Protei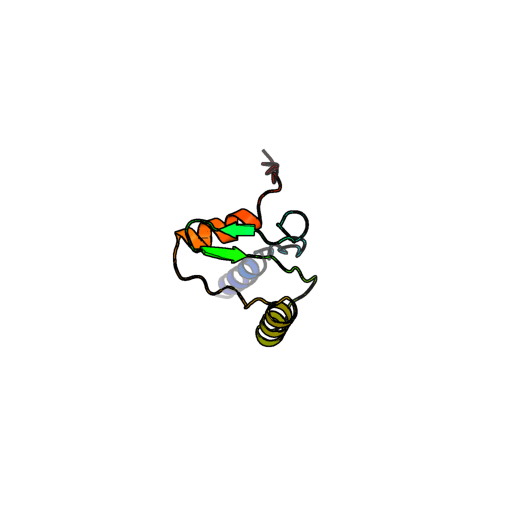n AF-A0A0C2CQR7-F1 (afdb_monomer)

Solvent-accessible surface area (backbone atoms only — not comparable to full-atom values): 6247 Å² total; per-residue (Å²): 143,61,68,70,61,57,54,60,62,54,61,70,69,69,62,77,75,74,78,76,73,82,64,91,60,85,38,44,49,70,52,82,44,75,39,82,90,80,72,51,69,45,63,53,85,79,72,91,64,93,76,55,70,70,58,50,35,52,51,26,44,74,73,76,51,62,63,88,78,79,85,45,71,70,54,46,53,56,60,54,54,40,56,57,75,46,86,73,74,73,77,72,81,123

Foldseek 3Di:
DCVVVVVVVVVVVPPPPPPPQQPLPPQAAQDWDDDPVVGGTDGDDDDNDDDDPVVVQVVQVVVVHGDDDDDDPVSVVVNVVRSPRDPPPPPPPD

Sequence (94 aa):
MVAAWMILTIASVLFPVKEVNAHVCAGGYMYWKANKYLGYEYRMICWTGLISVDVAQKQCQHEGGQLASIHSRYENDFVTSMFYEVDVTVKTFR

Secondary structure (DSSP, 8-state):
--HHHHHHHHHTS-S------S-TTSSS--S-EEETTTTEEE-----SS---HHHHHHHHHHTT-------SHHHHHHHHHTT--S--------

pLDDT: mean 75.87, std 19.82, range [36.06, 97.62]

Mean predicted aligned error: 13.31 Å

Radius of gyration: 20.18 Å; Cα contacts (8 Å, |Δi|>4): 56; chains: 1; bounding box: 39×45×53 Å

Structure (mmCIF, N/CA/C/O backbone):
data_AF-A0A0C2CQR7-F1
#
_entry.id   AF-A0A0C2CQR7-F1
#
loop_
_atom_site.group_PDB
_atom_site.id
_atom_site.type_symbol
_atom_site.label_atom_id
_atom_site.label_alt_id
_atom_site.label_comp_id
_atom_site.label_asym_id
_atom_site.label_entity_id
_atom_site.label_seq_id
_atom_site.pdbx_PDB_ins_code
_atom_site.Cartn_x
_atom_site.Cartn_y
_atom_site.Cartn_z
_atom_site.occupancy
_atom_site.B_iso_or_equiv
_atom_site.auth_seq_id
_atom_site.auth_comp_id
_atom_site.auth_asym_id
_atom_site.auth_atom_id
_atom_site.pdbx_PDB_model_num
ATOM 1 N N . MET A 1 1 ? -20.917 -36.050 -37.824 1.00 57.50 1 MET A N 1
ATOM 2 C CA . MET A 1 1 ? -20.600 -35.746 -36.406 1.00 57.50 1 MET A CA 1
ATOM 3 C C . MET A 1 1 ? -19.266 -34.990 -36.257 1.00 57.50 1 MET A C 1
ATOM 5 O O . MET A 1 1 ? -18.504 -35.282 -35.353 1.00 57.50 1 MET A O 1
ATOM 9 N N . VAL A 1 2 ? -18.973 -34.007 -37.120 1.00 55.94 2 VAL A N 1
ATOM 10 C CA . VAL A 1 2 ? -17.712 -33.218 -37.090 1.00 55.94 2 VAL A CA 1
ATOM 11 C C . VAL A 1 2 ? -17.965 -31.718 -36.884 1.00 55.94 2 VAL A C 1
ATOM 13 O O . VAL A 1 2 ? -17.120 -31.013 -36.349 1.00 55.94 2 VAL A O 1
ATOM 16 N N . ALA A 1 3 ? -19.168 -31.239 -37.220 1.00 56.38 3 ALA A N 1
ATOM 17 C CA . ALA A 1 3 ? -19.540 -29.830 -37.097 1.00 56.38 3 ALA A CA 1
A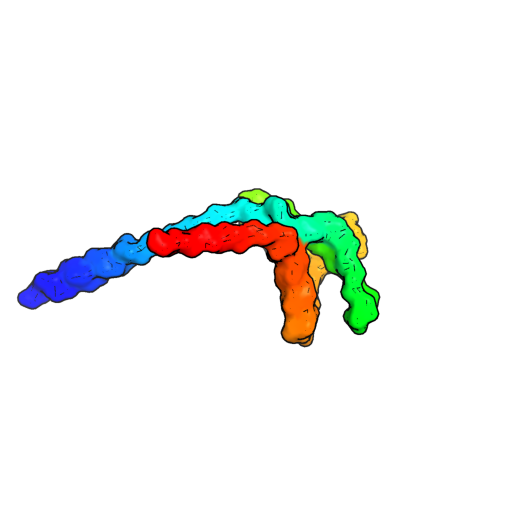TOM 18 C C . ALA A 1 3 ? -19.621 -29.337 -35.639 1.00 56.38 3 ALA A C 1
ATOM 20 O O . ALA A 1 3 ? -19.253 -28.204 -35.357 1.00 56.38 3 ALA A O 1
ATOM 21 N N . ALA A 1 4 ? -20.044 -30.191 -34.699 1.00 57.84 4 ALA A N 1
ATOM 22 C CA . ALA A 1 4 ? -20.185 -29.805 -33.292 1.00 57.84 4 ALA A CA 1
ATOM 23 C C . ALA A 1 4 ? -18.836 -29.515 -32.608 1.00 57.84 4 ALA A C 1
ATOM 25 O O . ALA A 1 4 ? -18.754 -28.637 -31.755 1.00 57.84 4 ALA A O 1
ATOM 26 N N . TRP A 1 5 ? -17.768 -30.212 -33.012 1.00 59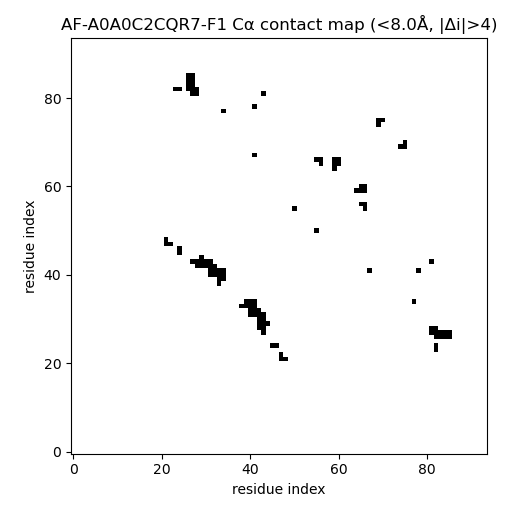.22 5 TRP A N 1
ATOM 27 C CA . TRP A 1 5 ? -16.430 -30.017 -32.446 1.00 59.22 5 TRP A CA 1
ATOM 28 C C . TRP A 1 5 ? -15.779 -28.714 -32.920 1.00 59.22 5 TRP A C 1
ATOM 30 O O . TRP A 1 5 ? -15.109 -28.054 -32.134 1.00 59.22 5 TRP A O 1
ATOM 40 N N . MET A 1 6 ? -16.041 -28.297 -34.162 1.00 56.06 6 MET A N 1
ATOM 41 C CA . MET A 1 6 ? -15.547 -27.018 -34.691 1.00 56.06 6 MET A CA 1
ATOM 42 C C . MET A 1 6 ? -16.202 -25.810 -34.009 1.00 56.06 6 MET A C 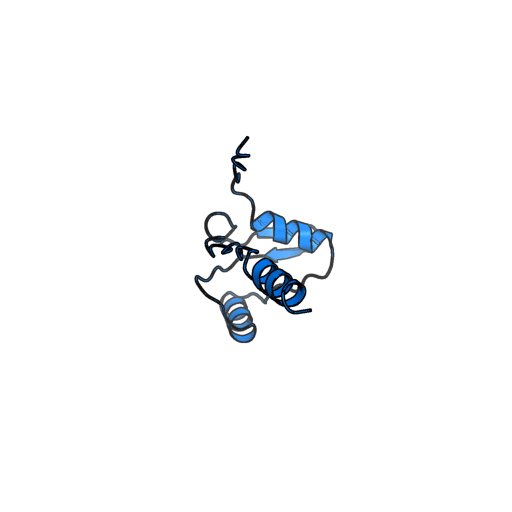1
ATOM 44 O O . MET A 1 6 ? -15.581 -24.766 -33.869 1.00 56.06 6 MET A O 1
ATOM 48 N N . ILE A 1 7 ? -17.449 -25.940 -33.553 1.00 59.06 7 ILE A N 1
ATOM 49 C CA . ILE A 1 7 ? -18.152 -24.849 -32.862 1.00 59.06 7 ILE A CA 1
ATOM 50 C C . ILE A 1 7 ? -17.574 -24.637 -31.452 1.00 59.06 7 ILE A C 1
ATOM 52 O O . ILE A 1 7 ? -17.422 -23.497 -31.013 1.00 59.06 7 ILE A O 1
ATOM 56 N N . LEU A 1 8 ? -17.189 -25.715 -30.760 1.00 56.03 8 LEU A N 1
ATOM 57 C CA . LEU A 1 8 ? -16.617 -25.636 -29.411 1.00 56.03 8 LEU A CA 1
ATOM 58 C C . LEU A 1 8 ? -15.200 -25.046 -29.391 1.00 56.03 8 LEU A C 1
ATOM 60 O O . LEU A 1 8 ? -14.835 -24.389 -28.418 1.00 56.03 8 LEU A O 1
ATOM 64 N N . THR A 1 9 ? -14.412 -25.229 -30.453 1.00 58.09 9 THR A N 1
ATOM 65 C CA . THR A 1 9 ? -13.057 -24.659 -30.540 1.00 58.09 9 THR A CA 1
ATOM 66 C C . THR A 1 9 ? -13.044 -23.177 -30.903 1.00 58.09 9 THR A C 1
ATOM 68 O O . THR A 1 9 ? -12.095 -22.486 -30.556 1.00 58.09 9 THR A O 1
ATOM 71 N N . ILE A 1 10 ? -14.080 -22.660 -31.570 1.00 59.19 10 ILE A N 1
ATOM 72 C CA . ILE A 1 10 ? -14.153 -21.239 -31.949 1.00 59.19 10 ILE A CA 1
ATOM 73 C C . ILE A 1 10 ? -14.626 -20.379 -30.767 1.00 59.19 10 ILE A C 1
ATOM 75 O O . ILE A 1 10 ? -14.140 -19.265 -30.575 1.00 59.19 10 ILE A O 1
ATOM 79 N N . ALA A 1 11 ? -15.531 -20.900 -29.933 1.00 56.78 11 ALA A N 1
ATOM 80 C CA . ALA A 1 11 ? -16.064 -20.164 -28.786 1.00 56.78 11 ALA A CA 1
ATOM 81 C C . ALA A 1 11 ? -15.021 -19.902 -27.680 1.00 56.78 11 ALA A C 1
ATOM 83 O O . ALA A 1 11 ? -15.136 -18.916 -26.957 1.00 56.78 11 ALA A O 1
ATOM 84 N N . SER A 1 12 ? -13.986 -20.739 -27.552 1.00 58.84 12 SER A N 1
ATOM 85 C CA . SER A 1 12 ? -12.937 -20.573 -26.534 1.00 58.84 12 SER A CA 1
ATOM 86 C C . SER A 1 12 ? -11.931 -19.460 -26.849 1.00 58.84 12 SER A C 1
ATOM 88 O O . SER A 1 12 ? -11.272 -18.971 -25.934 1.00 58.84 12 SER A O 1
ATOM 90 N N . VAL A 1 13 ? -11.830 -19.021 -28.109 1.00 57.78 13 VAL A N 1
ATOM 91 C CA . VAL A 1 13 ? -10.870 -17.987 -28.551 1.00 57.78 13 VAL A CA 1
ATOM 92 C C . VAL A 1 13 ? -11.471 -16.572 -28.491 1.00 57.78 13 VAL A C 1
ATOM 94 O O . VAL A 1 13 ? -10.754 -15.582 -28.592 1.00 57.78 13 VAL A O 1
ATOM 97 N N . LEU A 1 14 ? -12.788 -16.453 -28.290 1.00 55.38 14 LEU A N 1
ATOM 98 C CA . LEU A 1 14 ? -13.518 -15.177 -28.304 1.00 55.38 14 LEU A CA 1
ATOM 99 C C . LEU A 1 14 ? -13.679 -14.516 -26.933 1.00 55.38 14 LEU A C 1
ATOM 101 O O . LEU A 1 14 ? -14.393 -13.522 -26.827 1.00 55.38 14 LEU A O 1
ATOM 105 N N . PHE A 1 15 ? -13.013 -15.010 -25.892 1.00 56.50 15 PHE A N 1
ATOM 106 C CA . PHE A 1 15 ? -12.839 -14.217 -24.682 1.00 56.50 15 PHE A CA 1
ATOM 107 C C . PHE A 1 15 ? -11.633 -13.308 -24.912 1.00 56.50 15 PHE A C 1
ATOM 109 O O . PHE A 1 15 ? -10.504 -13.787 -24.785 1.00 56.50 15 PHE A O 1
ATOM 116 N N . PRO A 1 16 ? -11.812 -12.020 -25.277 1.00 56.72 16 PRO A N 1
ATOM 117 C CA . PRO A 1 16 ? -10.707 -11.089 -25.191 1.00 56.72 16 PRO A CA 1
ATOM 118 C C . PRO A 1 16 ? -10.248 -11.122 -23.737 1.00 56.72 16 PRO A C 1
ATOM 120 O O . PRO A 1 16 ? -10.985 -10.728 -22.830 1.00 56.72 16 PRO A O 1
ATOM 123 N N . VAL A 1 17 ? -9.046 -11.647 -23.503 1.00 55.88 17 VAL A N 1
ATOM 124 C CA . VAL A 1 17 ? -8.355 -11.421 -22.241 1.00 55.88 17 VAL A CA 1
ATOM 125 C C . VAL A 1 17 ? -8.224 -9.912 -22.168 1.00 55.88 17 VAL A C 1
ATOM 127 O O . VAL A 1 17 ? -7.489 -9.306 -22.945 1.00 55.88 17 VAL A O 1
ATOM 130 N N . LYS A 1 18 ? -9.033 -9.288 -21.312 1.00 50.00 18 LYS A N 1
ATOM 131 C CA . LYS A 1 18 ? -8.912 -7.867 -21.034 1.00 50.00 18 LYS A CA 1
ATOM 132 C C . LYS A 1 18 ? -7.498 -7.697 -20.499 1.00 50.00 18 LYS A C 1
ATOM 134 O O . LYS A 1 18 ? -7.210 -8.170 -19.401 1.00 50.00 18 LYS A O 1
ATOM 139 N N . GLU A 1 19 ? -6.615 -7.095 -21.290 1.00 47.97 19 GLU A N 1
ATOM 140 C CA . GLU A 1 19 ? -5.325 -6.652 -20.788 1.00 47.97 19 GLU A CA 1
ATOM 141 C C . GLU A 1 19 ? -5.634 -5.726 -19.614 1.00 47.97 19 GLU A C 1
ATOM 143 O O . GLU A 1 19 ? -6.168 -4.624 -19.778 1.00 47.97 19 GLU A O 1
ATOM 148 N N . VAL A 1 20 ? -5.377 -6.205 -18.397 1.00 47.50 20 VAL A N 1
ATOM 149 C CA . VAL A 1 20 ? -5.281 -5.330 -17.237 1.00 47.50 20 VAL A CA 1
ATOM 150 C C . VAL A 1 20 ? -3.995 -4.567 -17.475 1.00 47.50 20 VAL A C 1
ATOM 152 O O . VAL A 1 20 ? -2.915 -5.013 -17.102 1.00 47.50 20 VAL A O 1
ATOM 155 N N . ASN A 1 21 ? -4.116 -3.470 -18.219 1.00 47.75 21 ASN A N 1
ATOM 156 C CA . ASN A 1 21 ? -3.010 -2.587 -18.504 1.00 47.75 21 ASN A CA 1
ATOM 157 C C . ASN A 1 21 ? -2.441 -2.167 -17.144 1.00 47.75 21 ASN A C 1
ATOM 159 O O . ASN A 1 21 ? -3.126 -1.509 -16.354 1.00 47.75 21 ASN A O 1
ATOM 163 N N . ALA A 1 22 ? -1.245 -2.663 -16.830 1.00 49.88 22 ALA A N 1
ATOM 164 C CA . ALA A 1 22 ? -0.586 -2.522 -15.542 1.00 49.88 22 ALA A CA 1
ATOM 165 C C . ALA A 1 22 ? -0.088 -1.081 -15.390 1.00 49.88 22 ALA A C 1
ATOM 167 O O . ALA A 1 22 ? 1.095 -0.783 -15.491 1.00 49.88 22 ALA A O 1
ATOM 168 N N . HIS A 1 23 ? -1.029 -0.166 -15.193 1.00 51.84 23 HIS A N 1
ATOM 169 C CA . HIS A 1 23 ? -0.768 1.230 -14.878 1.00 51.84 23 HIS A CA 1
ATOM 170 C C . HIS A 1 23 ? -1.580 1.667 -13.650 1.00 51.84 23 HIS A C 1
ATOM 172 O O . HIS A 1 23 ? -1.983 2.822 -13.514 1.00 51.84 23 HIS A O 1
ATOM 178 N N . VAL A 1 24 ? -1.811 0.742 -12.713 1.00 60.00 24 VAL A N 1
ATOM 179 C CA . VAL A 1 24 ? -2.471 1.013 -11.423 1.00 60.00 24 VAL A CA 1
ATOM 180 C C . VAL A 1 24 ? -1.429 1.467 -10.392 1.00 60.00 24 VAL A C 1
ATOM 182 O O . VAL A 1 24 ? -1.294 0.917 -9.309 1.00 60.00 24 VAL A O 1
ATOM 185 N N . CYS A 1 25 ? -0.643 2.472 -10.769 1.00 62.31 25 CYS A N 1
ATOM 186 C CA . CYS A 1 25 ? 0.264 3.191 -9.869 1.00 62.31 25 CYS A CA 1
ATOM 187 C C . CYS A 1 25 ? 0.041 4.706 -9.920 1.00 62.31 25 CYS A C 1
ATOM 189 O O . CYS A 1 25 ? 0.636 5.438 -9.139 1.00 62.31 25 CYS A O 1
ATOM 191 N N . ALA A 1 26 ? -0.827 5.185 -10.817 1.00 57.72 26 ALA A N 1
ATOM 192 C CA . ALA A 1 26 ? -1.048 6.611 -11.040 1.00 57.72 26 ALA A CA 1
ATOM 193 C C . ALA A 1 26 ?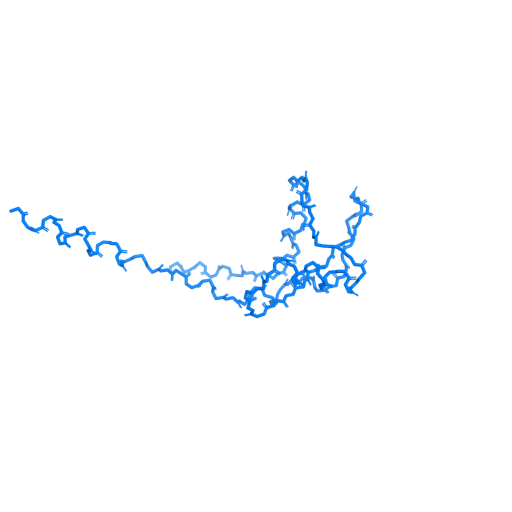 -1.978 7.275 -10.003 1.00 57.72 26 ALA A C 1
ATOM 195 O O . ALA A 1 26 ? -2.265 8.459 -10.136 1.00 57.72 26 ALA A O 1
ATOM 196 N N . GLY A 1 27 ? -2.455 6.537 -8.992 1.00 58.31 27 GLY A N 1
ATOM 197 C CA . GLY A 1 27 ? -3.468 7.038 -8.057 1.00 58.31 27 GLY A CA 1
ATOM 198 C C . GLY A 1 27 ? -3.381 6.568 -6.609 1.00 58.31 27 GLY A C 1
ATOM 199 O O . GLY A 1 27 ? -4.293 6.846 -5.837 1.00 58.31 27 GLY A O 1
ATOM 200 N N . GLY A 1 28 ? -2.325 5.837 -6.245 1.00 64.25 28 GLY A N 1
ATOM 201 C CA . GLY A 1 28 ? -2.171 5.295 -4.896 1.00 64.25 28 GLY A CA 1
ATOM 202 C C . GLY A 1 28 ? -1.338 6.183 -3.970 1.00 64.25 28 GLY A C 1
ATOM 203 O O . GLY A 1 28 ? -0.485 6.951 -4.418 1.00 64.25 28 GLY A O 1
ATOM 204 N N . TYR A 1 29 ? -1.532 6.035 -2.659 1.00 68.56 29 TYR A N 1
ATOM 205 C CA . TYR A 1 29 ? -0.704 6.706 -1.651 1.00 68.56 29 TYR A CA 1
ATOM 206 C C . TYR A 1 29 ? 0.699 6.094 -1.567 1.00 68.56 29 TYR A C 1
ATOM 208 O O . TYR A 1 29 ? 0.905 5.054 -0.942 1.00 68.56 29 TYR A O 1
ATOM 216 N N . MET A 1 30 ? 1.686 6.785 -2.142 1.00 78.44 30 MET A N 1
ATOM 217 C CA . MET A 1 30 ? 3.109 6.411 -2.072 1.00 78.44 30 MET A CA 1
ATOM 218 C C . MET A 1 30 ? 3.803 6.818 -0.757 1.00 78.44 30 MET A C 1
ATOM 220 O O . MET A 1 30 ? 4.979 6.503 -0.557 1.00 78.44 30 MET A O 1
ATOM 224 N N . TYR A 1 31 ? 3.096 7.514 0.135 1.00 87.00 31 TYR A N 1
ATOM 225 C CA . TYR A 1 31 ? 3.581 7.944 1.449 1.00 87.00 31 TYR A CA 1
ATOM 226 C C . TYR A 1 31 ? 2.995 7.077 2.567 1.00 87.00 31 TYR A C 1
ATOM 228 O O . TYR A 1 31 ? 1.983 6.404 2.371 1.00 87.00 31 TYR A O 1
ATOM 236 N N . TRP A 1 32 ? 3.623 7.118 3.743 1.00 91.88 32 TRP A N 1
ATOM 237 C CA . TRP A 1 32 ? 3.108 6.457 4.939 1.00 91.88 32 TRP A CA 1
ATOM 238 C C . TRP A 1 32 ? 1.737 7.023 5.329 1.00 91.88 32 TRP A C 1
ATOM 240 O O . TRP A 1 32 ? 1.570 8.232 5.502 1.00 91.88 32 TRP A O 1
ATOM 250 N N . LYS A 1 33 ? 0.748 6.137 5.457 1.00 92.69 33 LYS A N 1
ATOM 251 C CA . LYS A 1 33 ? -0.617 6.435 5.890 1.00 92.69 33 LYS A CA 1
ATOM 252 C C . LYS A 1 33 ? -0.910 5.639 7.155 1.00 92.69 33 LYS A C 1
ATOM 254 O O . LYS A 1 33 ? -0.991 4.410 7.128 1.00 92.69 33 LYS A O 1
ATOM 259 N N . ALA A 1 34 ? -1.077 6.347 8.266 1.00 94.44 34 ALA A N 1
ATOM 260 C CA . ALA A 1 34 ? -1.393 5.738 9.549 1.00 94.44 34 ALA A CA 1
ATOM 261 C C . ALA A 1 34 ? -2.844 5.245 9.602 1.00 94.44 34 ALA A C 1
ATOM 263 O O . ALA A 1 34 ? -3.780 5.991 9.300 1.00 94.44 34 ALA A O 1
ATOM 264 N N . ASN A 1 35 ? -3.045 4.014 10.072 1.00 94.75 35 ASN A N 1
ATOM 265 C CA . ASN A 1 35 ? -4.350 3.533 10.503 1.00 94.75 35 ASN A CA 1
ATOM 266 C C . ASN A 1 35 ? -4.447 3.647 12.030 1.00 94.75 35 ASN A C 1
ATOM 268 O O . ASN A 1 35 ? -3.947 2.799 12.767 1.00 94.75 35 ASN A O 1
ATOM 272 N N . LYS A 1 36 ? -5.126 4.692 12.517 1.00 94.56 36 LYS A N 1
ATOM 273 C CA . LYS A 1 36 ? -5.264 4.961 13.961 1.00 94.56 36 LYS A CA 1
ATOM 274 C C . LYS A 1 36 ? -5.969 3.846 14.737 1.00 94.56 36 LYS A C 1
ATOM 276 O O . LYS A 1 36 ? -5.724 3.711 15.928 1.00 94.56 36 LYS A O 1
ATOM 281 N N . TYR A 1 37 ? -6.853 3.086 14.087 1.00 94.12 37 TYR A N 1
ATOM 282 C CA . TYR A 1 37 ? -7.594 2.008 14.743 1.00 94.12 37 TYR A CA 1
ATOM 283 C C . TYR A 1 37 ? -6.715 0.780 14.985 1.00 94.12 37 TYR A C 1
ATOM 285 O O . TYR A 1 37 ? -6.818 0.140 16.025 1.00 94.12 37 TYR A O 1
ATOM 293 N N . LEU A 1 38 ? -5.838 0.471 14.029 1.00 93.44 38 LEU A N 1
ATOM 294 C CA . LEU A 1 38 ? -4.981 -0.711 14.087 1.00 93.44 38 LEU A CA 1
ATOM 295 C C . LEU A 1 38 ? -3.609 -0.425 14.722 1.00 93.44 38 LEU A C 1
ATOM 297 O O . LEU A 1 38 ? -2.940 -1.347 15.175 1.00 93.44 38 LEU A O 1
ATOM 301 N N . GLY A 1 39 ? -3.206 0.847 14.793 1.00 95.19 39 GLY A N 1
ATOM 302 C CA . GLY A 1 39 ? -1.983 1.280 15.473 1.00 95.19 39 GLY A CA 1
ATOM 303 C C . GLY A 1 39 ? -0.703 1.137 14.647 1.00 95.19 39 GLY A C 1
ATOM 304 O O . GLY A 1 39 ? 0.385 1.250 15.203 1.00 95.19 39 GLY A O 1
ATOM 305 N N . TYR A 1 40 ? -0.813 0.911 13.337 1.00 93.12 40 TYR A N 1
ATOM 306 C CA . TYR A 1 40 ? 0.323 0.830 12.416 1.00 93.12 40 TYR A CA 1
ATOM 307 C C . TYR A 1 40 ? 0.089 1.643 11.139 1.00 93.12 40 TYR A C 1
ATOM 309 O O . TYR A 1 40 ? -1.023 2.101 10.849 1.00 93.12 40 TYR A O 1
ATOM 317 N N . GLU A 1 41 ? 1.162 1.837 10.378 1.00 94.62 41 GLU A N 1
ATOM 318 C CA . GLU A 1 41 ? 1.175 2.619 9.147 1.00 94.62 41 GLU A CA 1
ATOM 319 C C . GLU A 1 41 ? 1.390 1.730 7.926 1.00 94.62 41 GLU A C 1
ATOM 321 O O . GLU A 1 41 ? 2.078 0.712 7.985 1.00 94.62 41 GLU A O 1
ATOM 326 N N . TYR A 1 42 ? 0.817 2.148 6.802 1.00 93.62 42 TYR A N 1
ATOM 327 C CA . TYR A 1 42 ? 0.956 1.469 5.524 1.00 93.62 42 TYR A CA 1
ATOM 328 C C . TYR A 1 42 ? 1.547 2.393 4.486 1.00 93.62 42 TYR A C 1
ATOM 330 O O . TYR A 1 42 ? 1.269 3.591 4.466 1.00 93.62 42 TYR A O 1
ATOM 338 N N . ARG A 1 43 ? 2.297 1.809 3.563 1.00 91.12 43 ARG A N 1
ATOM 339 C CA . ARG A 1 43 ? 2.807 2.493 2.386 1.00 91.12 43 ARG A CA 1
ATOM 340 C C . ARG A 1 43 ? 2.680 1.571 1.189 1.00 91.12 43 ARG A C 1
ATOM 342 O O . ARG A 1 43 ? 2.990 0.385 1.277 1.00 91.12 43 ARG A O 1
ATOM 349 N N . MET A 1 44 ? 2.252 2.130 0.067 1.00 88.81 44 MET A N 1
ATOM 350 C CA . MET A 1 44 ? 2.206 1.413 -1.195 1.00 88.81 44 MET A CA 1
ATOM 351 C C . MET A 1 44 ? 3.525 1.603 -1.946 1.00 88.81 44 MET A C 1
ATOM 353 O O . MET A 1 44 ? 3.981 2.731 -2.139 1.00 88.81 44 MET A O 1
ATOM 357 N N . ILE A 1 45 ? 4.126 0.501 -2.388 1.00 87.19 45 ILE A N 1
ATOM 358 C CA . ILE A 1 45 ? 5.263 0.510 -3.311 1.00 87.19 45 ILE A CA 1
ATOM 359 C C . ILE A 1 45 ? 4.772 -0.061 -4.632 1.00 87.19 45 ILE A C 1
ATOM 361 O O . ILE A 1 45 ? 4.082 -1.078 -4.660 1.00 87.19 45 ILE A O 1
ATOM 365 N N . CYS A 1 46 ? 5.108 0.624 -5.717 1.00 84.12 46 CYS A N 1
ATOM 366 C CA . CYS A 1 46 ? 4.623 0.293 -7.042 1.00 84.12 46 CYS A CA 1
ATOM 367 C C . CYS A 1 46 ? 5.777 -0.105 -7.958 1.00 84.12 46 CYS A C 1
ATOM 369 O O . CYS A 1 46 ? 6.818 0.551 -7.972 1.00 84.12 46 CYS A O 1
ATOM 371 N N . TRP A 1 47 ? 5.563 -1.159 -8.743 1.00 83.62 47 TRP A N 1
ATOM 372 C CA . TRP A 1 47 ? 6.512 -1.671 -9.727 1.00 83.62 47 TRP A CA 1
ATOM 373 C C . TRP A 1 47 ? 5.851 -1.727 -11.102 1.00 83.62 47 TRP A C 1
ATOM 375 O O . TRP A 1 47 ? 4.645 -1.927 -11.216 1.00 83.62 47 TRP A O 1
ATOM 385 N N . THR A 1 48 ? 6.645 -1.571 -12.157 1.00 79.00 48 THR A N 1
ATOM 386 C CA . THR A 1 48 ? 6.179 -1.665 -13.550 1.00 79.00 48 THR A CA 1
ATOM 387 C C . THR A 1 48 ? 6.055 -3.108 -14.050 1.00 79.00 48 THR A C 1
ATOM 389 O O . THR A 1 48 ? 5.572 -3.331 -15.156 1.00 79.00 48 THR A O 1
ATOM 392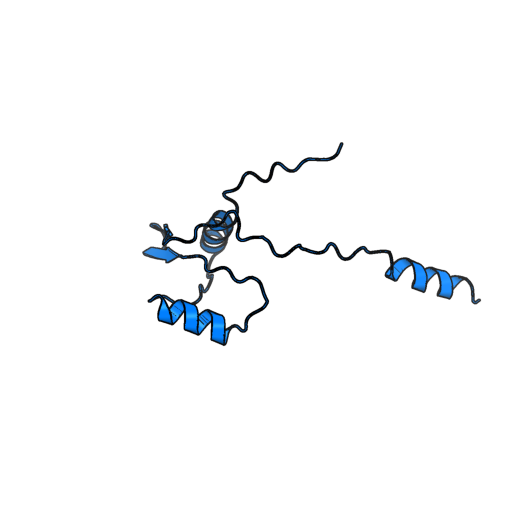 N N . GLY A 1 49 ? 6.473 -4.098 -13.255 1.00 81.38 49 GLY A N 1
ATOM 393 C CA . GLY A 1 49 ? 6.459 -5.510 -13.624 1.00 81.38 49 GLY A CA 1
ATOM 394 C C . GLY A 1 49 ? 6.213 -6.435 -12.436 1.00 81.38 49 GLY A C 1
ATOM 395 O O . GLY A 1 49 ? 6.148 -6.000 -11.286 1.00 81.38 49 GLY A O 1
ATOM 396 N N . LEU A 1 50 ? 6.077 -7.727 -12.735 1.00 84.75 50 LEU A N 1
ATOM 397 C CA . LEU A 1 50 ? 5.932 -8.767 -11.721 1.00 84.75 50 LEU A CA 1
ATOM 398 C C . LEU A 1 50 ? 7.241 -8.927 -10.945 1.00 84.75 50 LEU A C 1
ATOM 400 O O . LEU A 1 50 ? 8.314 -9.058 -11.534 1.00 84.75 50 LEU A O 1
ATOM 404 N N . ILE A 1 51 ? 7.133 -8.960 -9.622 1.00 90.69 51 ILE A N 1
ATOM 405 C CA . ILE A 1 51 ? 8.250 -9.210 -8.712 1.00 90.69 51 ILE A CA 1
ATOM 406 C C . ILE A 1 51 ? 7.928 -10.402 -7.808 1.00 90.69 51 ILE A C 1
ATOM 408 O O . ILE A 1 51 ? 6.760 -10.729 -7.593 1.00 90.69 51 ILE A O 1
ATOM 412 N N . SER A 1 52 ? 8.954 -11.064 -7.272 1.00 95.69 52 SER A N 1
ATOM 413 C CA . SER A 1 52 ? 8.747 -12.136 -6.296 1.00 95.69 52 SER A CA 1
ATOM 414 C C . SER A 1 52 ? 8.392 -11.579 -4.916 1.00 95.69 52 SER A C 1
ATOM 416 O O . SER A 1 52 ? 8.740 -10.447 -4.569 1.00 95.69 52 SER A O 1
ATOM 418 N N . VAL A 1 53 ? 7.744 -12.410 -4.098 1.00 93.88 53 VAL A N 1
ATOM 419 C CA . VAL A 1 53 ? 7.392 -12.068 -2.711 1.00 93.88 53 VAL A CA 1
ATOM 420 C C . VAL A 1 53 ? 8.643 -11.750 -1.888 1.00 93.88 53 VAL A C 1
ATOM 422 O O . VAL A 1 53 ? 8.633 -10.798 -1.114 1.00 93.88 53 VAL A O 1
ATOM 425 N N . ASP A 1 54 ? 9.748 -12.470 -2.103 1.00 97.19 54 ASP A N 1
ATOM 426 C CA . ASP A 1 54 ? 11.017 -12.203 -1.416 1.00 97.19 54 ASP A CA 1
ATOM 427 C C . ASP A 1 54 ? 11.579 -10.817 -1.744 1.00 97.19 54 ASP A C 1
ATOM 429 O O . ASP A 1 54 ? 12.107 -10.132 -0.868 1.00 97.19 54 ASP A O 1
ATOM 433 N N . VAL A 1 55 ? 11.469 -10.391 -3.007 1.00 96.56 55 VAL A N 1
ATOM 434 C CA . VAL A 1 55 ? 11.892 -9.051 -3.434 1.00 96.56 55 VAL A CA 1
ATOM 435 C C . VAL A 1 55 ? 10.986 -7.992 -2.810 1.00 96.56 55 VAL A C 1
ATOM 437 O O . VAL A 1 55 ? 11.496 -7.007 -2.277 1.00 96.56 55 VAL A O 1
ATOM 440 N N . ALA A 1 56 ? 9.670 -8.216 -2.798 1.00 95.44 56 ALA A N 1
ATOM 441 C CA . ALA A 1 56 ? 8.714 -7.314 -2.159 1.00 95.44 56 ALA A CA 1
ATOM 442 C C . ALA A 1 56 ? 9.006 -7.156 -0.657 1.00 95.44 56 ALA A C 1
ATOM 444 O O . ALA A 1 56 ? 9.117 -6.038 -0.157 1.00 95.44 56 ALA A O 1
ATOM 445 N N . GLN A 1 57 ? 9.216 -8.271 0.048 1.00 97.12 57 GLN A N 1
ATOM 446 C CA . GLN A 1 57 ? 9.539 -8.286 1.473 1.00 97.12 57 GLN A CA 1
ATOM 447 C C . GLN A 1 57 ? 10.853 -7.556 1.764 1.00 97.12 57 GLN A C 1
ATOM 449 O O . GLN A 1 57 ? 10.899 -6.731 2.676 1.00 97.12 57 GLN A O 1
ATOM 454 N N . LYS A 1 58 ? 11.911 -7.819 0.986 1.00 97.62 58 LYS A N 1
ATOM 455 C CA . LYS A 1 58 ? 13.199 -7.123 1.135 1.00 97.62 58 LYS A CA 1
ATOM 456 C C . LYS A 1 58 ? 13.060 -5.622 0.922 1.00 97.62 58 LYS A C 1
ATOM 458 O O . LYS A 1 58 ? 13.666 -4.858 1.666 1.00 97.62 58 LYS A O 1
ATOM 463 N N . GLN A 1 59 ? 12.249 -5.200 -0.048 1.00 95.69 59 GLN A N 1
ATOM 464 C CA . GLN A 1 59 ? 11.990 -3.781 -0.260 1.00 95.69 59 GLN A CA 1
ATOM 465 C C . GLN A 1 59 ? 11.25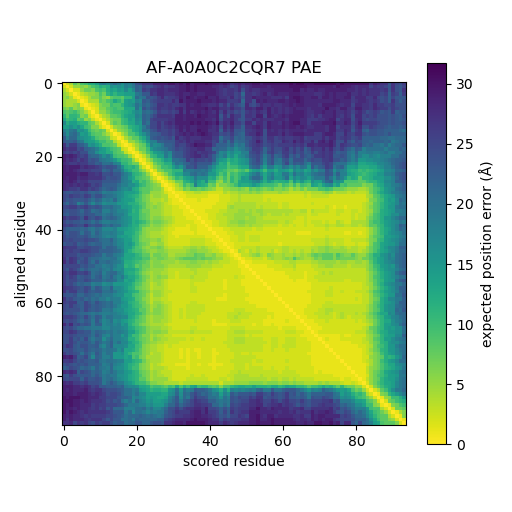9 -3.167 0.938 1.00 95.69 59 GLN A C 1
ATOM 467 O O . GLN A 1 59 ? 11.688 -2.133 1.438 1.00 95.69 59 GLN A O 1
ATOM 472 N N . CYS A 1 60 ? 10.200 -3.801 1.447 1.00 95.38 60 CYS A N 1
ATOM 473 C CA . CYS A 1 60 ? 9.495 -3.300 2.629 1.00 95.38 60 CYS A CA 1
ATOM 474 C C . CYS A 1 60 ? 10.419 -3.208 3.853 1.00 95.38 60 CYS A C 1
ATOM 476 O O . CYS A 1 60 ? 10.369 -2.215 4.572 1.00 95.38 60 CYS A O 1
ATOM 478 N N . GLN A 1 61 ? 11.300 -4.193 4.051 1.00 97.19 61 GLN A N 1
ATOM 479 C CA . GLN A 1 61 ? 12.303 -4.185 5.122 1.00 97.19 61 GLN A CA 1
ATOM 480 C C . GLN A 1 61 ? 13.332 -3.066 4.958 1.00 97.19 61 GLN A C 1
ATOM 482 O O . GLN A 1 61 ? 13.691 -2.422 5.941 1.00 97.19 61 GLN A O 1
ATOM 487 N N . HIS A 1 62 ? 13.788 -2.809 3.729 1.00 96.44 62 HIS A N 1
ATOM 488 C CA . HIS A 1 62 ? 14.704 -1.708 3.430 1.00 96.44 62 HIS A CA 1
ATOM 489 C C . HIS A 1 62 ? 14.107 -0.341 3.800 1.00 96.44 62 HIS A C 1
ATOM 491 O O . HIS A 1 62 ? 14.820 0.542 4.264 1.00 96.44 62 HIS A O 1
ATOM 497 N N . GLU A 1 63 ? 12.791 -0.196 3.659 1.00 93.69 63 GLU A N 1
ATOM 498 C CA . GLU A 1 63 ? 12.028 1.014 3.989 1.00 93.69 63 GLU A CA 1
ATOM 499 C C . GLU A 1 63 ? 11.664 1.113 5.484 1.00 93.69 63 GLU A C 1
ATOM 501 O O . GLU A 1 63 ? 10.959 2.035 5.889 1.00 93.69 63 GLU A O 1
ATOM 506 N N . GLY A 1 64 ? 12.113 0.166 6.317 1.00 94.94 64 GLY A N 1
ATOM 507 C CA . GLY A 1 64 ? 11.813 0.124 7.752 1.00 94.94 64 GLY A CA 1
ATOM 508 C C . GLY A 1 64 ? 10.458 -0.499 8.110 1.00 94.94 64 GLY A C 1
ATOM 509 O O . GLY A 1 64 ? 10.021 -0.384 9.253 1.00 94.94 64 GLY A O 1
ATOM 510 N N . GLY A 1 65 ? 9.795 -1.166 7.160 1.00 94.81 65 GLY A N 1
ATOM 511 C CA . GLY A 1 65 ? 8.515 -1.852 7.343 1.00 94.81 65 GLY A CA 1
ATOM 512 C C . GLY A 1 65 ? 8.574 -3.360 7.075 1.00 94.81 65 GLY A C 1
ATOM 513 O O . GLY A 1 65 ? 9.633 -3.985 7.037 1.00 94.81 65 GLY A O 1
ATOM 514 N N . GLN A 1 66 ? 7.405 -3.967 6.877 1.00 96.94 66 GLN A N 1
ATOM 515 C CA . GLN A 1 66 ? 7.248 -5.360 6.446 1.00 96.94 66 GLN A CA 1
ATOM 516 C C . GLN A 1 66 ? 6.160 -5.443 5.376 1.00 96.94 66 GLN A C 1
ATOM 518 O O . GLN A 1 66 ? 5.338 -4.532 5.262 1.00 96.94 66 GLN A O 1
ATOM 523 N N . LEU A 1 67 ? 6.155 -6.517 4.582 1.00 96.06 67 LEU A N 1
ATOM 524 C CA . LEU A 1 67 ? 5.060 -6.756 3.651 1.00 96.06 67 LEU A CA 1
ATOM 525 C C . LEU A 1 67 ? 3.753 -6.895 4.441 1.00 96.06 67 LEU A C 1
ATOM 527 O O . LEU A 1 67 ? 3.699 -7.611 5.442 1.00 96.06 67 LEU A O 1
ATOM 531 N N . ALA A 1 68 ? 2.714 -6.181 4.009 1.00 94.31 68 ALA A N 1
ATOM 532 C CA . ALA A 1 68 ? 1.443 -6.149 4.720 1.00 94.31 68 ALA A CA 1
ATOM 533 C C . ALA A 1 68 ? 0.825 -7.554 4.803 1.00 94.31 68 ALA A C 1
ATOM 535 O O . ALA A 1 68 ? 0.639 -8.222 3.786 1.00 94.31 68 ALA A O 1
ATOM 536 N N . SER A 1 69 ? 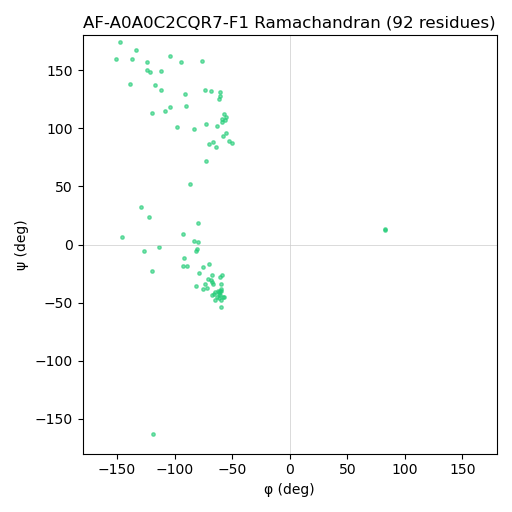0.474 -7.973 6.018 1.00 94.06 69 SER A N 1
ATOM 537 C CA . SER A 1 69 ? -0.316 -9.176 6.270 1.00 94.06 69 SER A CA 1
ATOM 538 C C . SER A 1 69 ? -1.699 -8.742 6.721 1.00 94.06 69 SER A C 1
ATOM 540 O O . SER A 1 69 ? -1.825 -8.119 7.770 1.00 94.06 69 SER A O 1
ATOM 542 N N . ILE A 1 70 ? -2.714 -9.045 5.913 1.00 95.19 70 ILE A N 1
ATOM 543 C CA . ILE A 1 70 ? -4.089 -8.593 6.128 1.00 95.19 70 ILE A CA 1
ATOM 544 C C . ILE A 1 70 ? -4.837 -9.615 6.986 1.00 95.19 70 ILE A C 1
ATOM 546 O O . ILE A 1 70 ? -5.020 -10.761 6.576 1.00 95.19 70 ILE A O 1
ATOM 550 N N . HIS A 1 71 ? -5.309 -9.202 8.161 1.00 95.31 71 HIS A N 1
ATOM 551 C CA . HIS A 1 71 ? -5.926 -10.087 9.158 1.00 95.31 71 HIS A CA 1
ATOM 552 C C . HIS A 1 71 ? -7.414 -9.814 9.389 1.00 95.31 71 HIS A C 1
ATOM 554 O O . HIS A 1 71 ? -8.060 -10.499 10.182 1.00 95.31 71 HIS A O 1
ATOM 560 N N . SER A 1 72 ? -7.988 -8.808 8.727 1.00 96.31 72 SER A N 1
ATOM 561 C CA . SER A 1 72 ? -9.408 -8.489 8.866 1.00 96.31 72 SER A CA 1
ATOM 562 C C . SER A 1 72 ? -9.992 -7.866 7.604 1.00 96.31 72 SER A C 1
ATOM 564 O O . SER A 1 72 ? -9.282 -7.296 6.777 1.00 96.31 72 SER A O 1
ATOM 566 N N . ARG A 1 73 ? -11.324 -7.925 7.482 1.00 96.19 73 ARG A N 1
ATOM 567 C CA . ARG A 1 73 ? -12.047 -7.213 6.420 1.00 96.19 73 ARG A CA 1
ATOM 568 C C . ARG A 1 73 ? -11.837 -5.698 6.515 1.00 96.19 73 ARG A C 1
ATOM 570 O O . ARG A 1 73 ? -11.568 -5.074 5.502 1.00 96.19 73 ARG A O 1
ATOM 577 N N . TYR A 1 74 ? -11.902 -5.131 7.721 1.00 95.81 74 TYR A N 1
ATOM 578 C CA . TYR A 1 74 ? -11.678 -3.698 7.939 1.00 95.81 74 TYR A CA 1
ATOM 579 C C . TYR A 1 74 ? -10.296 -3.249 7.443 1.00 95.81 74 TYR A C 1
ATOM 581 O O . TYR A 1 74 ? -10.170 -2.233 6.763 1.00 95.81 74 TYR A O 1
ATOM 589 N N . GLU A 1 75 ? -9.261 -4.027 7.758 1.00 95.69 75 GLU A N 1
ATOM 590 C CA . GLU A 1 75 ? -7.902 -3.771 7.287 1.00 95.69 75 GLU A CA 1
ATOM 591 C C . GLU A 1 75 ? -7.808 -3.855 5.761 1.00 95.69 75 GLU A C 1
ATOM 593 O O . GLU A 1 75 ? -7.248 -2.959 5.129 1.00 95.69 75 GLU A O 1
ATOM 598 N N . ASN A 1 76 ? -8.410 -4.890 5.167 1.00 94.69 76 ASN A N 1
ATOM 599 C CA . ASN A 1 76 ? -8.475 -5.042 3.719 1.00 94.69 76 ASN A CA 1
ATOM 600 C C . ASN A 1 76 ? -9.139 -3.831 3.048 1.00 94.69 76 ASN A C 1
ATOM 602 O O . ASN A 1 76 ? -8.629 -3.327 2.051 1.00 94.69 76 ASN A O 1
ATOM 606 N N . ASP A 1 77 ? -10.255 -3.351 3.598 1.00 93.88 77 ASP A N 1
ATOM 607 C CA . ASP A 1 77 ? -10.999 -2.209 3.065 1.00 93.88 77 ASP A CA 1
ATOM 608 C C . ASP A 1 77 ? -10.172 -0.917 3.166 1.00 93.88 77 ASP A C 1
ATOM 610 O O . ASP A 1 77 ? -10.090 -0.154 2.200 1.00 93.88 77 ASP A O 1
ATOM 614 N N . PHE A 1 78 ? -9.482 -0.702 4.294 1.00 92.31 78 PHE A N 1
ATOM 615 C CA . PHE A 1 78 ? -8.554 0.417 4.468 1.00 92.31 78 PHE A CA 1
ATOM 616 C C . PHE A 1 78 ? -7.422 0.382 3.438 1.00 92.31 78 PHE A C 1
ATOM 618 O O . PHE A 1 78 ? -7.230 1.359 2.715 1.00 92.31 78 PHE A O 1
ATOM 625 N N . VAL A 1 79 ? -6.698 -0.736 3.334 1.00 90.94 79 VAL A N 1
ATOM 626 C CA . VAL A 1 79 ? -5.583 -0.889 2.390 1.00 90.94 79 VAL A CA 1
ATOM 627 C C . VAL A 1 79 ? -6.078 -0.740 0.951 1.00 90.94 79 VAL A C 1
ATOM 629 O O . VAL A 1 79 ? -5.462 -0.022 0.173 1.00 90.94 79 VAL A O 1
ATOM 632 N N . THR A 1 80 ? -7.239 -1.307 0.611 1.00 87.88 80 THR A N 1
ATOM 633 C CA . THR A 1 80 ? -7.857 -1.173 -0.720 1.00 87.88 80 THR A CA 1
ATOM 634 C C . THR A 1 80 ? -8.193 0.283 -1.045 1.00 87.88 80 THR A C 1
ATOM 636 O O . THR A 1 80 ? -7.909 0.744 -2.149 1.00 87.88 80 THR A O 1
ATOM 639 N N . SER A 1 81 ? -8.733 1.046 -0.089 1.00 86.38 81 SER A N 1
ATOM 640 C CA . SER A 1 81 ? -9.029 2.474 -0.285 1.00 86.38 81 SER A CA 1
ATOM 641 C C . SER A 1 81 ? -7.791 3.297 -0.657 1.00 86.38 81 SER A C 1
ATOM 643 O O . SER A 1 81 ? -7.908 4.302 -1.353 1.00 86.38 81 SER A O 1
ATOM 645 N N . MET A 1 82 ? -6.591 2.847 -0.267 1.00 84.25 82 MET A N 1
ATOM 646 C CA . MET A 1 82 ? -5.338 3.525 -0.606 1.00 84.25 82 MET A CA 1
ATOM 647 C C . MET A 1 82 ? -4.970 3.416 -2.089 1.00 84.25 82 MET A C 1
ATOM 649 O O . MET A 1 82 ? -4.131 4.196 -2.536 1.00 84.25 82 MET A O 1
ATOM 653 N N . PHE A 1 83 ? -5.570 2.483 -2.839 1.00 77.56 83 PHE A N 1
ATOM 654 C CA . PHE A 1 83 ? -5.323 2.286 -4.273 1.00 77.56 83 PHE A CA 1
ATOM 655 C C . PHE A 1 83 ? -6.245 3.124 -5.177 1.00 77.56 83 PHE A C 1
ATOM 657 O O . PHE A 1 83 ? -5.924 3.299 -6.351 1.00 77.56 83 PHE A O 1
ATOM 664 N N . TYR A 1 84 ? -7.379 3.624 -4.665 1.00 66.00 84 TYR A N 1
ATOM 665 C CA . TYR A 1 84 ? -8.493 4.133 -5.485 1.00 66.00 84 TYR A CA 1
ATOM 666 C C . TYR A 1 84 ? -8.885 5.596 -5.228 1.00 66.00 84 TYR A C 1
ATOM 668 O O . TYR A 1 84 ? -9.995 5.995 -5.561 1.00 66.00 84 TYR A O 1
ATOM 676 N N . GLU A 1 85 ? -7.995 6.4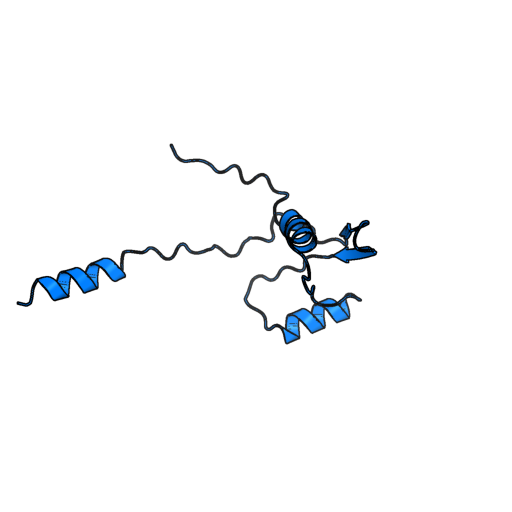41 -4.710 1.00 54.56 85 GLU A N 1
ATOM 677 C CA . GLU A 1 85 ? -8.295 7.881 -4.578 1.00 54.56 85 GLU A CA 1
ATOM 678 C C . GLU A 1 85 ? -8.132 8.685 -5.885 1.00 54.56 85 GLU A C 1
ATOM 680 O O . GLU A 1 85 ? -8.075 9.912 -5.879 1.00 54.56 85 GLU A O 1
ATOM 685 N N . VAL A 1 86 ? -8.124 8.006 -7.034 1.00 49.88 86 VAL A N 1
ATOM 686 C CA . VAL A 1 86 ? -8.362 8.644 -8.330 1.00 49.88 86 VAL A CA 1
ATOM 687 C C . VAL A 1 86 ? -9.769 8.283 -8.751 1.00 49.88 86 VAL A C 1
ATOM 689 O O . VAL A 1 86 ? -10.078 7.108 -8.935 1.00 49.88 86 VAL A O 1
ATOM 692 N N . ASP A 1 87 ? -10.595 9.317 -8.898 1.00 44.16 87 ASP A N 1
ATOM 693 C CA . ASP A 1 87 ? -11.881 9.299 -9.581 1.00 44.16 87 ASP A CA 1
ATOM 694 C C . ASP A 1 87 ? -11.688 8.649 -10.957 1.00 44.16 87 ASP A C 1
ATOM 696 O O . ASP A 1 87 ? -11.379 9.294 -11.966 1.00 44.16 87 ASP A O 1
ATOM 700 N N . VAL A 1 88 ? -11.802 7.320 -10.994 1.00 47.69 88 VAL A N 1
ATOM 701 C CA . VAL A 1 88 ? -12.079 6.602 -12.220 1.00 47.69 88 VAL A CA 1
ATOM 702 C C . VAL A 1 88 ? -13.484 7.055 -12.546 1.00 47.69 88 VAL A C 1
ATOM 704 O O . VAL A 1 88 ? -14.464 6.435 -12.138 1.00 47.69 88 VAL A O 1
ATOM 707 N N . THR A 1 89 ? -13.568 8.163 -13.280 1.00 43.25 89 THR A N 1
ATOM 708 C CA . THR A 1 89 ? -14.689 8.439 -14.157 1.00 43.25 89 THR A CA 1
ATOM 709 C C . THR A 1 89 ? -14.808 7.201 -15.023 1.00 43.25 89 THR A C 1
ATOM 711 O O . THR A 1 89 ? -14.169 7.055 -16.067 1.00 43.25 89 THR A O 1
ATOM 714 N N . VAL A 1 90 ? -15.592 6.244 -14.530 1.00 48.53 90 VAL A N 1
ATOM 715 C CA . VAL A 1 90 ? -16.140 5.160 -15.308 1.00 48.53 90 VAL A CA 1
ATOM 716 C C . VAL A 1 90 ? -16.911 5.910 -16.375 1.00 48.53 90 VAL A C 1
ATOM 718 O O . VAL A 1 90 ? -18.035 6.355 -16.160 1.00 48.53 90 VAL A O 1
ATOM 721 N N . LYS A 1 91 ? -16.261 6.156 -17.516 1.00 43.94 91 LYS A N 1
ATOM 722 C CA . LYS A 1 91 ? -16.957 6.459 -18.752 1.00 43.94 91 LYS A CA 1
ATOM 723 C C . LYS A 1 91 ? -17.731 5.192 -19.050 1.00 43.94 91 LYS A C 1
ATOM 725 O O . LYS A 1 91 ? -17.264 4.298 -19.750 1.00 43.94 91 LYS A O 1
ATOM 730 N N . THR A 1 92 ? -18.896 5.107 -18.424 1.00 36.06 92 THR A N 1
ATOM 731 C CA . THR A 1 92 ? -19.998 4.262 -18.820 1.00 36.06 92 THR A CA 1
ATOM 732 C C . THR A 1 92 ? -20.267 4.672 -20.259 1.00 36.06 92 THR A C 1
ATOM 734 O O . THR A 1 92 ? -20.873 5.711 -20.516 1.00 36.06 92 THR A O 1
ATOM 737 N N . PHE A 1 93 ? -19.693 3.930 -21.205 1.00 43.97 93 PHE A N 1
ATOM 738 C CA . PHE A 1 93 ? -20.128 3.990 -22.587 1.00 43.97 93 PHE A CA 1
ATOM 739 C C . PHE A 1 93 ? -21.569 3.491 -22.576 1.00 43.97 93 PHE A C 1
ATOM 741 O O . PHE A 1 93 ? -21.831 2.306 -22.370 1.00 43.97 93 PHE A O 1
ATOM 748 N N . ARG A 1 94 ? -22.479 4.458 -22.651 1.00 40.16 94 ARG A N 1
ATOM 749 C CA . ARG A 1 94 ? -23.860 4.255 -23.056 1.00 40.16 94 ARG A CA 1
ATOM 750 C C . ARG A 1 94 ? -23.898 4.025 -24.558 1.00 40.16 94 ARG A C 1
ATOM 752 O O . ARG A 1 94 ? -23.121 4.715 -25.256 1.00 40.16 94 ARG A O 1
#

Organism: NCBI:txid51022

InterPro domains:
  IPR001304 C-type lectin-like [PF00059] (52-83)
  IPR016186 C-type lectin-like/link domain superfamily [G3DSA:3.10.100.10] (14-93)
  IPR016187 C-type lectin fold [SSF56436] (7-86)